Protein AF-A0A2A4WAZ0-F1 (afdb_monomer)

Secondary structure (DSSP, 8-state):
-------HHHHHHHHHHHHHHHTT-HHHHHHHH---HHHHHHHHHS-HHHHGGGGG--S--SPPP--HHHHHHHHHHHHTT-HHHHHHHHHHHHHHTT-------

Foldseek 3Di:
DPPLQFCLVVQLVLLVVLLVCLLVPVLQSCQQQVDPSVCSVVSVPQDSVNSNVSSVDRDDPGDDDPPVVLVVQCVVCVVVVPVVSNVVSSVVSSHVSPDPPDDDD

Sequence (105 aa):
MSTDADFSSINYQFLLKARDVAKRDPDLVVALLGIPRELVEPLAHTSASALTSIIQIREPLLILRAETWWWERLLKALNDGRQEEIDAVLEHACFVGTSPQGGND

Solvent-accessible surface area (backbone atoms only — not comparable to full-atom values): 6169 Å² total; per-residue (Å²): 131,87,77,80,67,76,25,16,67,57,48,34,53,49,53,52,49,49,26,59,38,24,66,76,40,50,66,55,31,29,19,59,69,64,45,56,73,87,50,37,62,62,42,38,71,52,51,75,73,68,48,56,66,47,47,77,44,39,67,76,84,70,81,77,85,80,58,61,70,57,53,54,53,45,55,50,23,61,75,70,67,37,60,74,56,42,52,52,53,53,54,55,49,38,59,66,49,60,64,72,81,74,82,79,130

Mean predicted aligned error: 8.31 Å

Structure (mmCIF, N/CA/C/O backbone):
data_AF-A0A2A4WAZ0-F1
#
_entry.id   AF-A0A2A4WAZ0-F1
#
loop_
_atom_site.group_PDB
_atom_site.id
_atom_site.type_symbol
_atom_site.label_atom_id
_atom_site.label_alt_id
_atom_site.label_comp_id
_atom_site.label_asym_id
_atom_site.label_entity_id
_atom_site.label_seq_id
_atom_site.pdbx_PDB_ins_code
_atom_site.Cartn_x
_atom_site.Cartn_y
_atom_site.Cartn_z
_atom_site.occupancy
_atom_site.B_iso_or_equiv
_atom_site.auth_seq_id
_atom_site.auth_comp_id
_atom_site.auth_asym_id
_atom_site.auth_atom_id
_atom_site.pdbx_PDB_model_num
ATOM 1 N N . MET A 1 1 ? 23.237 18.837 -0.834 1.00 38.22 1 MET A N 1
ATOM 2 C CA . MET A 1 1 ? 22.565 18.702 0.475 1.00 38.22 1 MET A CA 1
ATOM 3 C C . MET A 1 1 ? 21.857 17.366 0.440 1.00 38.22 1 MET A C 1
ATOM 5 O O . MET A 1 1 ? 21.013 17.200 -0.428 1.00 38.22 1 MET A O 1
ATOM 9 N N . SER A 1 2 ? 22.273 16.392 1.250 1.00 45.78 2 SER A N 1
ATOM 10 C CA . SER A 1 2 ? 21.557 15.115 1.314 1.00 45.78 2 SER A CA 1
ATOM 11 C C . SER A 1 2 ? 20.262 15.387 2.068 1.00 45.78 2 SER A C 1
ATOM 13 O O . SER A 1 2 ? 20.291 15.619 3.274 1.00 45.78 2 SER A O 1
ATOM 15 N N . THR A 1 3 ? 19.148 15.496 1.352 1.00 54.25 3 THR A N 1
ATOM 16 C CA . THR A 1 3 ? 17.828 15.3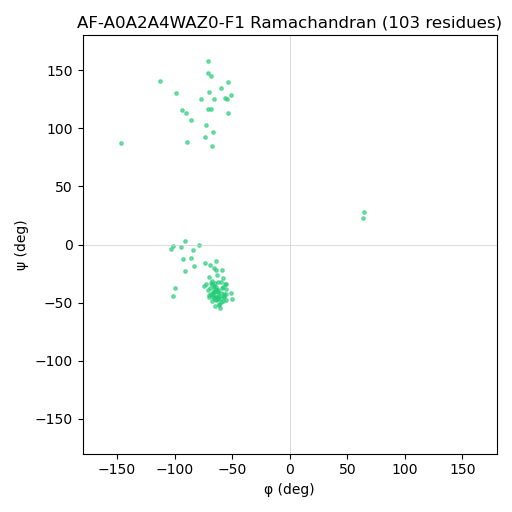89 1.966 1.00 54.25 3 THR A CA 1
ATOM 17 C C . THR A 1 3 ? 17.722 13.949 2.431 1.00 54.25 3 THR A C 1
ATOM 19 O O . THR A 1 3 ? 17.481 13.063 1.614 1.00 54.25 3 THR A O 1
ATOM 22 N N . ASP A 1 4 ? 18.009 13.709 3.705 1.00 68.50 4 ASP A N 1
ATOM 23 C CA . ASP A 1 4 ? 17.762 12.418 4.337 1.00 68.50 4 ASP A CA 1
ATOM 24 C C . ASP A 1 4 ? 16.238 12.255 4.394 1.00 68.50 4 ASP A C 1
ATOM 26 O O . ASP A 1 4 ? 15.568 12.747 5.302 1.00 68.50 4 ASP A O 1
ATOM 30 N N . ALA A 1 5 ? 15.667 11.769 3.292 1.00 82.38 5 ALA A N 1
ATOM 31 C CA . ALA A 1 5 ? 14.234 11.629 3.131 1.00 82.38 5 ALA A CA 1
ATOM 32 C C . ALA A 1 5 ? 13.770 10.528 4.085 1.00 82.38 5 ALA A C 1
ATOM 34 O O . ALA A 1 5 ? 14.184 9.380 3.958 1.00 82.38 5 ALA A O 1
ATOM 35 N N . ASP A 1 6 ? 12.937 10.895 5.053 1.00 89.81 6 ASP A N 1
ATOM 36 C CA . ASP A 1 6 ? 12.420 9.969 6.054 1.00 89.81 6 ASP A CA 1
ATOM 37 C C . ASP A 1 6 ? 11.167 9.258 5.523 1.00 89.81 6 ASP A C 1
ATOM 39 O O . ASP A 1 6 ? 10.089 9.853 5.422 1.00 89.81 6 ASP A O 1
ATOM 43 N N . PHE A 1 7 ? 11.306 7.974 5.182 1.00 92.38 7 PHE A N 1
ATOM 44 C CA . PHE A 1 7 ? 10.205 7.130 4.714 1.00 92.38 7 PHE A CA 1
ATOM 45 C C . PHE A 1 7 ? 9.491 6.376 5.839 1.00 92.38 7 PHE A C 1
ATOM 47 O O . PHE A 1 7 ? 8.552 5.639 5.545 1.00 92.38 7 PHE A O 1
ATOM 54 N N . SER A 1 8 ? 9.852 6.562 7.112 1.00 93.31 8 SER A N 1
ATOM 55 C CA . SER A 1 8 ? 9.296 5.799 8.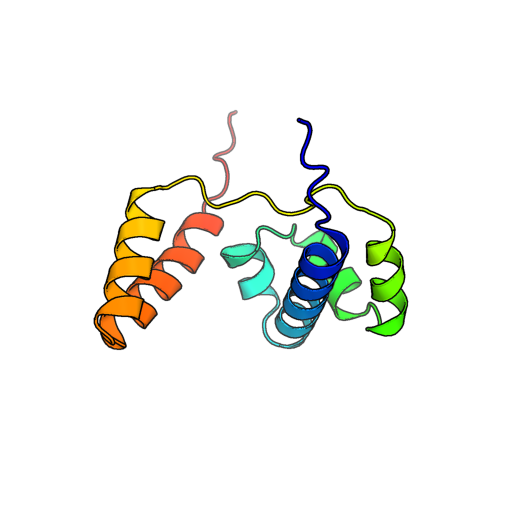246 1.00 93.31 8 SER A CA 1
ATOM 56 C C . SER A 1 8 ? 7.762 5.751 8.262 1.00 93.31 8 SER A C 1
ATOM 58 O O . SER A 1 8 ? 7.157 4.682 8.384 1.00 93.31 8 SER A O 1
ATOM 60 N N . SER A 1 9 ? 7.116 6.903 8.071 1.00 93.50 9 SER A N 1
ATOM 61 C CA . SER A 1 9 ? 5.655 7.010 8.003 1.00 93.50 9 SER A CA 1
ATOM 62 C C . SER A 1 9 ? 5.084 6.311 6.766 1.00 93.50 9 SER A C 1
ATOM 64 O O . SER A 1 9 ? 4.099 5.580 6.865 1.00 93.50 9 SER A O 1
ATOM 66 N N . ILE A 1 10 ? 5.726 6.473 5.605 1.00 92.06 10 ILE A N 1
ATOM 67 C CA . ILE A 1 10 ? 5.289 5.860 4.342 1.00 92.06 10 ILE A CA 1
ATOM 68 C C . ILE A 1 10 ? 5.405 4.333 4.428 1.00 92.06 10 ILE A C 1
ATOM 70 O O . ILE A 1 10 ? 4.453 3.634 4.087 1.00 92.06 10 ILE A O 1
ATOM 74 N N . ASN A 1 11 ? 6.518 3.823 4.957 1.00 92.38 11 ASN A N 1
ATOM 75 C CA . ASN A 1 11 ? 6.756 2.403 5.209 1.00 92.38 11 ASN A CA 1
ATOM 76 C C . ASN A 1 11 ? 5.651 1.809 6.095 1.00 92.38 11 ASN A C 1
ATOM 78 O O . ASN A 1 11 ? 5.074 0.770 5.766 1.00 92.38 11 ASN A O 1
ATOM 82 N N . TYR A 1 12 ? 5.309 2.492 7.193 1.00 94.50 12 TYR A N 1
ATOM 83 C CA . TYR A 1 12 ? 4.248 2.048 8.093 1.00 94.50 12 TYR A CA 1
ATOM 84 C C . TYR A 1 12 ? 2.870 2.043 7.423 1.00 94.50 12 TYR A C 1
ATOM 86 O O . TYR A 1 12 ? 2.162 1.039 7.501 1.00 94.50 12 TYR A O 1
ATOM 94 N N . GLN A 1 13 ? 2.493 3.123 6.732 1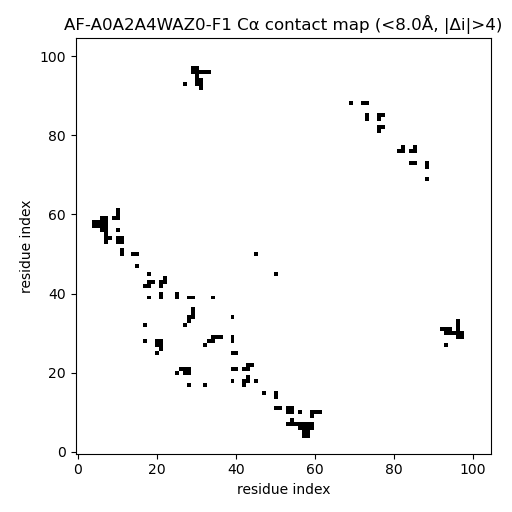.00 94.44 13 GLN A N 1
ATOM 95 C CA . GLN A 1 13 ? 1.200 3.203 6.044 1.00 94.44 13 GLN A CA 1
ATOM 96 C C . GLN A 1 13 ? 1.075 2.153 4.938 1.00 94.44 13 GLN A C 1
ATOM 98 O O . GLN A 1 13 ? 0.026 1.518 4.806 1.00 94.44 13 GLN A O 1
ATOM 103 N N . PHE A 1 14 ? 2.151 1.930 4.182 1.00 91.75 14 PHE A N 1
ATOM 104 C CA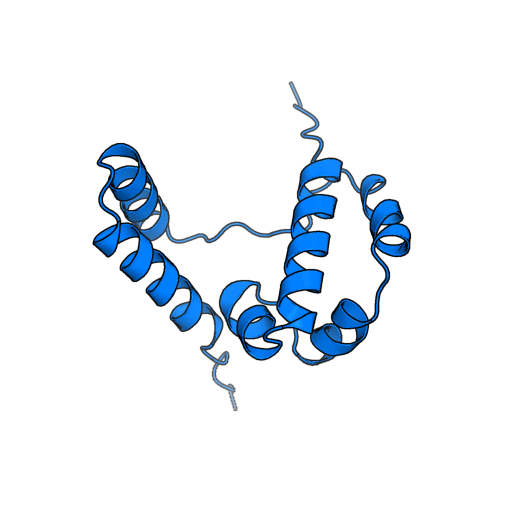 . PHE A 1 14 ? 2.203 0.901 3.152 1.00 91.75 14 PHE A CA 1
ATOM 105 C C . PHE A 1 14 ? 1.973 -0.493 3.744 1.00 91.75 14 PHE A C 1
ATOM 107 O O . PHE A 1 14 ? 1.036 -1.176 3.332 1.00 91.75 14 PHE A O 1
ATOM 114 N N . LEU A 1 15 ? 2.759 -0.900 4.748 1.00 93.44 15 LEU A N 1
ATOM 115 C CA . LEU A 1 15 ? 2.621 -2.229 5.356 1.00 93.44 15 LEU A CA 1
ATOM 116 C C . LEU A 1 15 ? 1.276 -2.412 6.060 1.00 93.44 15 LEU A C 1
ATOM 118 O O . LEU A 1 15 ? 0.690 -3.493 5.998 1.00 93.44 15 LEU A O 1
ATOM 122 N N . LEU A 1 16 ? 0.753 -1.361 6.695 1.00 95.19 16 LEU A N 1
ATOM 123 C CA . LEU A 1 16 ? -0.565 -1.395 7.320 1.00 95.19 16 LEU A CA 1
ATOM 124 C C . LEU A 1 16 ? -1.664 -1.635 6.277 1.00 95.19 16 LEU A C 1
ATOM 126 O O . LEU A 1 16 ? -2.535 -2.483 6.480 1.00 95.19 16 LEU A O 1
ATOM 130 N N . LYS A 1 17 ? -1.600 -0.935 5.140 1.00 92.94 17 LYS A N 1
ATOM 131 C CA . LYS A 1 17 ? -2.548 -1.124 4.041 1.00 92.94 17 LYS A CA 1
ATOM 132 C C . LYS A 1 17 ? -2.398 -2.502 3.406 1.00 92.94 17 LYS A C 1
ATOM 134 O O . LYS A 1 17 ? -3.407 -3.170 3.201 1.00 92.94 17 LYS A O 1
ATOM 139 N N . ALA A 1 18 ? -1.168 -2.943 3.150 1.00 92.62 18 ALA A N 1
ATOM 140 C CA . ALA A 1 18 ? -0.876 -4.264 2.608 1.00 92.62 18 ALA A CA 1
ATOM 141 C C . ALA A 1 18 ? -1.440 -5.375 3.503 1.00 92.62 18 ALA A C 1
ATOM 143 O O . ALA A 1 18 ? -2.097 -6.288 3.009 1.00 92.62 18 ALA A O 1
ATOM 144 N N . ARG A 1 19 ? -1.289 -5.245 4.827 1.00 95.56 19 ARG A N 1
ATOM 145 C CA . ARG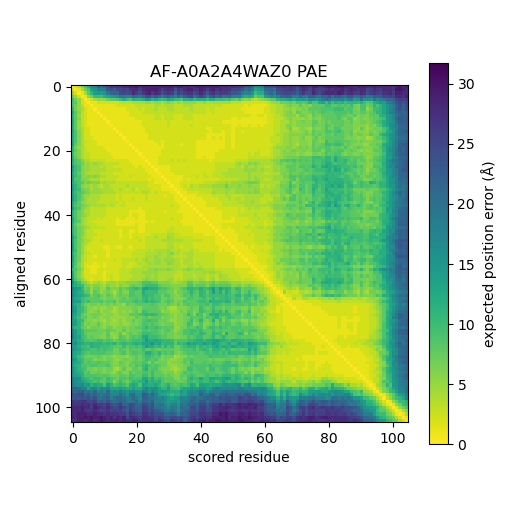 A 1 19 ? -1.912 -6.137 5.811 1.00 95.56 19 ARG A CA 1
ATOM 146 C C . ARG A 1 19 ? -3.431 -6.166 5.699 1.00 95.56 19 ARG A C 1
ATOM 148 O O . ARG A 1 19 ? -4.039 -7.232 5.725 1.00 95.56 19 ARG A O 1
ATOM 155 N N . ASP A 1 20 ? -4.059 -4.998 5.641 1.00 95.94 20 ASP A N 1
ATOM 156 C CA . ASP A 1 20 ? -5.518 -4.908 5.601 1.00 95.94 20 ASP A CA 1
ATOM 157 C C . ASP A 1 20 ? -6.102 -5.458 4.303 1.00 95.94 20 ASP A C 1
ATOM 159 O O . ASP A 1 20 ? -7.195 -6.024 4.329 1.00 95.94 20 ASP A O 1
ATOM 163 N N . VAL A 1 21 ? -5.369 -5.339 3.194 1.00 93.56 21 VAL A N 1
ATOM 164 C CA . VAL A 1 21 ? -5.709 -6.019 1.942 1.00 93.56 21 VAL A CA 1
ATOM 165 C C . VAL A 1 21 ? -5.483 -7.524 2.085 1.00 93.56 21 VAL A C 1
ATOM 167 O O . VAL A 1 21 ? -6.407 -8.265 1.791 1.00 93.56 21 VAL A O 1
ATOM 170 N N . ALA A 1 22 ? -4.364 -7.987 2.656 1.00 94.62 22 ALA A N 1
ATOM 171 C CA . ALA A 1 22 ? -4.072 -9.419 2.841 1.00 94.62 22 ALA A CA 1
ATOM 172 C C . ALA A 1 22 ? -5.164 -10.162 3.622 1.00 94.62 22 ALA A C 1
ATOM 174 O O . ALA A 1 22 ? -5.453 -11.321 3.349 1.00 94.62 22 ALA A O 1
ATOM 175 N N . LYS A 1 23 ? -5.802 -9.484 4.582 1.00 95.12 23 LYS A N 1
ATOM 176 C CA . LYS A 1 23 ? -6.934 -10.029 5.347 1.00 95.12 23 LYS A CA 1
ATOM 177 C C . LYS A 1 23 ? -8.221 -10.182 4.536 1.00 95.12 23 LYS A C 1
ATOM 179 O O . LYS A 1 23 ? -9.074 -10.975 4.918 1.00 95.12 23 LYS A O 1
ATOM 184 N N . ARG A 1 24 ? -8.413 -9.360 3.503 1.00 94.56 24 ARG A N 1
ATOM 185 C CA . ARG A 1 24 ? -9.656 -9.280 2.718 1.00 94.56 24 ARG A CA 1
ATOM 186 C C . ARG A 1 24 ? -9.540 -10.026 1.396 1.00 94.56 24 ARG A C 1
ATOM 188 O O . ARG A 1 24 ? -10.463 -10.735 1.025 1.00 94.56 24 ARG A O 1
ATOM 195 N N . ASP A 1 25 ? -8.419 -9.830 0.716 1.00 92.12 25 ASP A N 1
ATOM 196 C CA . ASP A 1 25 ? -8.113 -10.341 -0.612 1.00 92.12 25 ASP A CA 1
ATOM 197 C C . ASP A 1 25 ? -6.599 -10.635 -0.713 1.00 92.12 25 ASP A C 1
ATOM 199 O O . ASP A 1 25 ? -5.804 -9.759 -1.073 1.00 92.12 25 ASP A O 1
ATOM 203 N N . PRO A 1 26 ? -6.173 -11.850 -0.318 1.00 89.19 26 PRO A N 1
ATOM 204 C CA . PRO A 1 26 ? -4.773 -12.273 -0.352 1.00 89.19 26 PRO A CA 1
ATOM 205 C C . PRO A 1 26 ? -4.137 -12.206 -1.745 1.00 89.19 26 PRO A C 1
ATOM 207 O O . PRO A 1 26 ? -2.960 -11.862 -1.867 1.00 89.19 26 PRO A O 1
ATOM 210 N N . ASP A 1 27 ? -4.901 -12.527 -2.791 1.00 87.19 27 ASP A N 1
ATOM 211 C CA . ASP A 1 27 ? -4.387 -12.607 -4.160 1.00 87.19 27 ASP A CA 1
ATOM 212 C C . ASP A 1 27 ? -4.098 -11.204 -4.715 1.00 87.19 27 ASP A C 1
ATOM 214 O O . ASP A 1 27 ? -3.092 -10.997 -5.401 1.00 87.19 27 ASP A O 1
ATOM 218 N N . LEU A 1 28 ? -4.898 -10.207 -4.320 1.00 83.44 28 LEU A N 1
ATOM 219 C CA . LEU A 1 28 ? -4.664 -8.807 -4.673 1.00 83.44 28 LEU A CA 1
ATOM 220 C C . LEU A 1 28 ? -3.342 -8.261 -4.109 1.00 83.44 28 LEU A C 1
ATOM 222 O O . LEU A 1 28 ? -2.699 -7.430 -4.748 1.00 83.44 28 LEU A O 1
ATOM 226 N N . VAL A 1 29 ? -2.896 -8.722 -2.937 1.00 86.19 29 VAL A N 1
ATOM 227 C CA . VAL A 1 29 ? -1.611 -8.292 -2.350 1.00 86.19 29 VAL A CA 1
ATOM 228 C C . VAL A 1 29 ? -0.432 -8.771 -3.191 1.00 86.19 29 VAL A C 1
ATOM 230 O O . VAL A 1 29 ? 0.513 -8.013 -3.411 1.00 86.19 29 VAL A O 1
ATOM 233 N N . VAL A 1 30 ? -0.500 -10.003 -3.692 1.00 84.69 30 VAL A N 1
ATOM 234 C CA . VAL A 1 30 ? 0.529 -10.549 -4.584 1.00 84.69 30 VAL A CA 1
ATOM 235 C C . VAL A 1 30 ? 0.539 -9.765 -5.895 1.00 84.69 30 VAL A C 1
ATOM 237 O O . VAL A 1 30 ? 1.571 -9.225 -6.285 1.00 84.69 30 VAL A O 1
ATOM 240 N N . ALA A 1 31 ? -0.629 -9.638 -6.529 1.00 76.06 31 ALA A N 1
ATOM 241 C CA . ALA A 1 31 ? -0.781 -9.029 -7.846 1.00 76.06 31 ALA A CA 1
ATOM 242 C C . ALA A 1 31 ? -0.443 -7.531 -7.882 1.00 76.06 31 ALA A C 1
ATOM 244 O O . ALA A 1 31 ? 0.156 -7.052 -8.841 1.00 76.06 31 ALA A O 1
ATOM 245 N N . LEU A 1 32 ? -0.845 -6.771 -6.860 1.00 75.06 32 LEU A N 1
ATOM 246 C CA . LEU A 1 32 ? -0.748 -5.311 -6.877 1.00 75.06 32 LEU A CA 1
ATOM 247 C C . LEU A 1 32 ? 0.460 -4.782 -6.106 1.00 75.06 32 LEU A C 1
ATOM 249 O O . LEU A 1 32 ? 1.053 -3.781 -6.506 1.00 75.06 32 LEU A O 1
ATOM 253 N N . LEU A 1 33 ? 0.802 -5.420 -4.984 1.00 79.19 33 LEU A N 1
ATOM 254 C CA . LEU A 1 33 ? 1.845 -4.937 -4.074 1.00 79.19 33 LEU A CA 1
ATOM 255 C C . LEU A 1 33 ? 3.155 -5.716 -4.216 1.00 79.19 33 LEU A C 1
ATOM 257 O O . LEU A 1 33 ? 4.133 -5.360 -3.562 1.00 79.19 33 LEU A O 1
ATOM 261 N N . GLY A 1 34 ? 3.180 -6.761 -5.051 1.00 78.94 34 GLY A N 1
ATOM 262 C CA . GLY A 1 34 ? 4.371 -7.572 -5.294 1.00 78.94 34 GLY A CA 1
ATOM 263 C C . GLY A 1 34 ? 4.861 -8.310 -4.049 1.00 78.94 34 GLY A C 1
ATOM 264 O O . GLY A 1 34 ? 6.042 -8.640 -3.961 1.00 78.94 34 GLY A O 1
ATOM 265 N N . ILE A 1 35 ? 3.985 -8.535 -3.063 1.00 85.38 35 ILE A N 1
ATOM 266 C CA . ILE A 1 35 ? 4.350 -9.277 -1.854 1.00 85.38 35 ILE A CA 1
ATOM 267 C C . ILE A 1 35 ? 4.378 -10.770 -2.202 1.00 85.38 35 ILE A C 1
ATOM 269 O O . ILE A 1 35 ? 3.367 -11.287 -2.683 1.00 85.38 35 ILE A O 1
ATOM 273 N N . PRO A 1 36 ? 5.493 -11.478 -1.944 1.00 87.50 36 PRO A N 1
ATOM 274 C CA . PRO A 1 36 ? 5.583 -12.915 -2.170 1.00 87.50 36 PRO A CA 1
ATOM 275 C C . PRO A 1 36 ? 4.458 -13.675 -1.463 1.00 87.50 36 PRO A C 1
ATOM 277 O O . PRO A 1 36 ? 4.100 -13.352 -0.325 1.00 87.50 36 PRO A O 1
ATOM 280 N N . ARG A 1 37 ? 3.902 -14.696 -2.124 1.00 88.94 37 ARG A N 1
ATOM 281 C CA . ARG A 1 37 ? 2.729 -15.444 -1.639 1.00 88.94 37 ARG A CA 1
ATOM 282 C C . ARG A 1 37 ? 2.945 -16.008 -0.232 1.00 88.94 37 ARG A C 1
ATOM 284 O O . ARG A 1 37 ? 2.028 -15.981 0.586 1.00 88.94 37 ARG A O 1
ATOM 291 N N . GLU A 1 38 ? 4.151 -16.477 0.055 1.00 93.38 38 GLU A N 1
ATOM 292 C CA . GLU A 1 38 ? 4.577 -17.022 1.343 1.00 93.38 38 GLU A CA 1
ATOM 293 C C . GLU A 1 38 ? 4.559 -15.996 2.488 1.00 93.38 38 GLU A C 1
ATOM 295 O O . GLU A 1 38 ? 4.455 -16.377 3.651 1.00 93.38 38 GLU A O 1
ATOM 300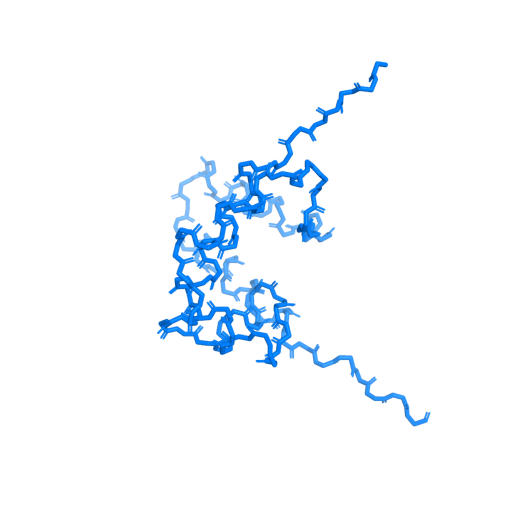 N N . LEU A 1 39 ? 4.612 -14.695 2.180 1.00 92.94 39 LEU A N 1
ATOM 301 C CA . LEU A 1 39 ? 4.553 -13.621 3.173 1.00 92.94 39 LEU A CA 1
ATOM 302 C C . LEU A 1 39 ? 3.131 -13.105 3.414 1.00 92.94 39 LEU A C 1
ATOM 304 O O . LEU A 1 39 ? 2.906 -12.409 4.405 1.00 92.94 39 LEU A O 1
ATOM 308 N N . VAL A 1 40 ? 2.162 -13.457 2.563 1.00 94.31 40 VAL A N 1
ATOM 309 C CA . VAL A 1 40 ? 0.787 -12.938 2.650 1.00 94.31 40 VAL A CA 1
ATOM 310 C C . VAL A 1 40 ? 0.094 -13.382 3.938 1.00 94.31 40 VAL A C 1
ATOM 312 O O . VAL A 1 40 ? -0.491 -12.554 4.637 1.00 94.31 40 VAL A O 1
ATOM 315 N N . GLU A 1 41 ? 0.187 -14.665 4.293 1.00 96.00 41 GLU A N 1
ATOM 316 C CA . GLU A 1 41 ? -0.428 -15.192 5.516 1.00 96.00 41 GLU A CA 1
ATOM 317 C C . GLU A 1 41 ? 0.237 -14.641 6.797 1.00 96.00 41 GLU A C 1
ATOM 319 O O . GLU A 1 41 ? -0.494 -14.131 7.656 1.00 96.00 41 GLU A O 1
ATOM 324 N N . PRO A 1 42 ? 1.580 -14.645 6.946 1.00 96.38 42 PRO A N 1
ATOM 325 C CA . PRO A 1 42 ? 2.245 -13.980 8.068 1.00 96.38 42 PRO A CA 1
ATOM 326 C C . PRO A 1 42 ? 1.876 -12.499 8.192 1.00 96.38 42 PRO A C 1
ATOM 328 O O . PRO A 1 42 ? 1.593 -12.011 9.291 1.00 96.38 42 PRO A O 1
ATOM 331 N N . LEU A 1 43 ? 1.827 -11.783 7.063 1.00 95.06 43 LEU A N 1
ATOM 332 C CA . LEU A 1 43 ? 1.440 -10.380 7.040 1.00 95.06 43 LEU A CA 1
ATOM 333 C C . LEU A 1 43 ? 0.009 -10.217 7.557 1.00 95.06 43 LEU A C 1
ATOM 335 O O . LEU A 1 43 ? -0.194 -9.460 8.501 1.00 95.06 43 LEU A O 1
ATOM 339 N N . ALA A 1 44 ? -0.962 -10.970 7.032 1.00 96.50 44 ALA A N 1
ATOM 340 C CA . ALA A 1 44 ? -2.364 -10.898 7.449 1.00 96.50 44 ALA A CA 1
ATOM 341 C C . ALA A 1 44 ? -2.563 -11.119 8.962 1.00 96.50 44 ALA A C 1
ATOM 343 O O . ALA A 1 44 ? -3.423 -10.475 9.567 1.00 96.50 44 ALA A O 1
ATOM 344 N N . HIS A 1 45 ? -1.752 -11.970 9.593 1.00 97.12 45 HIS A N 1
ATOM 345 C CA . HIS A 1 45 ? -1.833 -12.257 11.030 1.00 97.12 45 HIS A CA 1
ATOM 346 C C . HIS A 1 45 ? -1.053 -11.275 11.917 1.00 97.12 45 HIS A C 1
ATOM 348 O O . HIS A 1 45 ? -1.253 -11.245 13.133 1.00 97.12 45 HIS A O 1
ATOM 354 N N . THR A 1 46 ? -0.202 -10.430 11.337 1.00 96.56 46 THR A N 1
ATOM 355 C CA . THR A 1 46 ? 0.577 -9.445 12.094 1.00 96.56 46 THR A CA 1
ATOM 356 C C . THR A 1 46 ? -0.334 -8.339 12.638 1.00 96.56 46 THR A C 1
ATOM 358 O O . THR A 1 46 ? -1.151 -7.761 11.920 1.00 96.56 46 THR A O 1
ATOM 361 N N . SER A 1 47 ? -0.227 -8.006 13.926 1.00 95.69 47 SER A N 1
ATOM 362 C CA . SER A 1 47 ? -1.043 -6.938 14.518 1.00 95.69 47 SER A CA 1
ATOM 363 C C . SER A 1 47 ? -0.615 -5.546 14.026 1.00 95.69 47 SER A C 1
ATOM 365 O O . SER A 1 47 ? 0.519 -5.329 13.606 1.00 95.69 47 SER A O 1
ATOM 367 N N . ALA A 1 48 ? -1.513 -4.556 14.114 1.00 92.94 48 ALA A N 1
ATOM 368 C CA . ALA A 1 48 ? -1.168 -3.162 13.795 1.00 92.94 48 ALA A CA 1
ATOM 369 C C . ALA A 1 48 ? -0.043 -2.635 14.682 1.00 92.94 48 ALA A C 1
ATOM 371 O O . ALA A 1 48 ? 0.872 -1.979 14.198 1.00 92.94 48 ALA A O 1
ATOM 372 N N . SER A 1 49 ? -0.102 -2.971 15.972 1.00 94.50 49 SER A N 1
ATOM 373 C CA . SER A 1 49 ? 0.907 -2.572 16.943 1.00 94.50 49 SER A CA 1
ATOM 374 C C . SER A 1 49 ? 2.269 -3.187 16.628 1.00 94.50 49 SER A C 1
ATOM 376 O O . SER A 1 49 ? 3.270 -2.488 16.726 1.00 94.50 49 SER A O 1
ATOM 378 N N . ALA A 1 50 ? 2.326 -4.443 16.177 1.00 94.31 50 ALA A N 1
ATOM 379 C CA . ALA A 1 50 ? 3.584 -5.090 15.808 1.00 94.31 50 ALA A CA 1
ATOM 380 C C . ALA A 1 50 ? 4.259 -4.419 14.600 1.00 94.31 50 ALA A C 1
ATOM 382 O O . ALA A 1 50 ? 5.482 -4.318 14.562 1.00 94.31 50 ALA A O 1
ATOM 383 N N . LEU A 1 51 ? 3.474 -3.890 13.653 1.00 94.50 51 LEU A N 1
ATOM 384 C CA . LEU A 1 51 ? 4.008 -3.154 12.503 1.00 94.50 51 LEU A CA 1
ATOM 385 C C . LEU A 1 51 ? 4.627 -1.802 12.880 1.00 94.50 51 LEU A C 1
ATOM 387 O O . LEU A 1 51 ? 5.398 -1.264 12.093 1.00 94.50 51 LEU A O 1
ATOM 391 N N . THR A 1 52 ? 4.340 -1.244 14.062 1.00 94.44 52 THR A N 1
ATOM 392 C CA . THR A 1 52 ? 4.864 0.081 14.445 1.00 94.44 52 THR A CA 1
ATOM 393 C C . THR A 1 52 ? 6.387 0.115 14.539 1.00 94.44 52 THR A C 1
ATOM 395 O O . THR A 1 52 ? 6.977 1.155 14.275 1.00 94.44 52 THR A O 1
ATOM 398 N N . SER A 1 53 ? 7.044 -1.016 14.811 1.00 93.44 53 SER A N 1
ATOM 399 C CA . SER A 1 53 ? 8.509 -1.122 14.819 1.00 93.44 53 SER A CA 1
ATOM 400 C C . SER A 1 53 ? 9.155 -0.741 13.481 1.00 93.44 53 SER A C 1
ATOM 402 O O . SER A 1 53 ? 10.319 -0.349 13.464 1.00 93.44 53 SER A O 1
ATOM 404 N N . ILE A 1 54 ? 8.411 -0.792 12.366 1.00 92.38 54 ILE A N 1
ATOM 405 C CA . ILE A 1 54 ? 8.929 -0.422 11.043 1.00 92.38 54 ILE A CA 1
ATOM 406 C C . ILE A 1 54 ? 9.291 1.064 10.931 1.00 92.38 54 ILE A C 1
ATOM 408 O O . ILE A 1 54 ? 10.102 1.423 10.085 1.00 92.38 54 ILE A O 1
ATOM 412 N N . ILE A 1 55 ? 8.753 1.933 11.799 1.00 92.69 55 ILE A N 1
ATOM 413 C CA . ILE A 1 55 ? 9.068 3.374 11.783 1.00 92.69 55 ILE A CA 1
ATOM 414 C C . ILE A 1 55 ? 10.541 3.664 12.101 1.00 92.69 55 ILE A C 1
ATOM 416 O O . ILE A 1 55 ? 11.005 4.781 11.907 1.00 92.69 55 ILE A O 1
ATOM 420 N N . GLN A 1 56 ? 11.275 2.677 12.621 1.00 93.62 56 GLN A N 1
ATOM 421 C CA . GLN A 1 56 ? 12.713 2.792 12.857 1.00 93.62 56 GLN A CA 1
ATOM 422 C C . GLN A 1 56 ? 13.525 2.725 11.554 1.00 93.62 56 GLN A C 1
ATOM 424 O O . GLN A 1 56 ? 14.692 3.105 11.552 1.00 93.62 56 GLN A O 1
ATOM 429 N N . ILE A 1 57 ? 12.922 2.258 10.456 1.00 90.75 57 ILE A N 1
ATOM 430 C CA . ILE A 1 57 ? 13.549 2.187 9.135 1.00 90.75 57 ILE A CA 1
ATOM 431 C C . ILE A 1 57 ? 13.198 3.462 8.370 1.00 90.75 57 ILE A C 1
ATOM 433 O O . ILE A 1 57 ? 12.025 3.714 8.072 1.00 90.75 57 ILE A O 1
ATOM 437 N N . ARG A 1 58 ? 14.222 4.262 8.063 1.00 92.19 58 ARG A N 1
ATOM 438 C CA . ARG A 1 58 ? 14.072 5.543 7.354 1.00 92.19 58 ARG A CA 1
ATOM 439 C C . ARG A 1 58 ? 14.193 5.389 5.848 1.00 92.19 58 ARG A C 1
ATOM 441 O O . ARG A 1 58 ? 13.673 6.218 5.111 1.00 92.19 58 ARG A O 1
ATOM 448 N N . GLU A 1 59 ? 14.848 4.328 5.401 1.00 90.56 59 GLU A N 1
ATOM 449 C CA . GLU A 1 59 ? 15.022 3.981 4.001 1.00 90.56 59 GLU A CA 1
ATOM 450 C C . GLU A 1 59 ? 13.694 3.507 3.387 1.00 90.56 59 GLU A C 1
ATOM 452 O O . GLU A 1 59 ? 12.876 2.883 4.072 1.00 90.56 59 GLU A O 1
ATOM 457 N N . PRO A 1 60 ? 13.449 3.768 2.094 1.00 88.69 60 PRO A N 1
ATOM 458 C CA . PRO A 1 60 ? 12.250 3.282 1.426 1.00 88.69 60 PRO A CA 1
ATOM 459 C C . PRO A 1 60 ? 12.260 1.750 1.339 1.00 88.69 60 PRO A C 1
ATOM 461 O O . PRO A 1 60 ? 13.186 1.154 0.792 1.00 88.69 60 PRO A O 1
ATOM 464 N N . LEU A 1 61 ? 11.195 1.115 1.834 1.00 84.88 61 LEU A N 1
ATOM 465 C CA . LEU A 1 61 ? 10.976 -0.335 1.710 1.00 84.88 61 LEU A CA 1
ATOM 466 C C . LEU A 1 61 ? 10.109 -0.718 0.504 1.00 84.88 61 LEU A C 1
ATOM 468 O O . LEU A 1 61 ? 9.851 -1.895 0.265 1.00 84.88 61 LEU A O 1
ATOM 472 N N . LEU A 1 62 ? 9.642 0.280 -0.241 1.00 80.88 62 LEU A N 1
ATOM 473 C CA . LEU A 1 62 ? 8.829 0.127 -1.438 1.00 80.88 62 LEU A CA 1
ATOM 474 C C . LEU A 1 62 ? 9.612 0.593 -2.664 1.00 80.88 62 LEU A C 1
ATOM 476 O O . LEU A 1 62 ? 10.304 1.611 -2.632 1.00 80.88 62 LEU A O 1
ATOM 480 N N . ILE A 1 63 ? 9.453 -0.138 -3.761 1.00 75.12 63 ILE A N 1
ATOM 481 C CA . ILE A 1 63 ? 9.979 0.246 -5.068 1.00 75.12 63 ILE A CA 1
ATOM 482 C C . ILE A 1 63 ? 8.833 0.875 -5.856 1.00 75.12 63 ILE A C 1
ATOM 484 O O . ILE A 1 63 ? 7.735 0.322 -5.929 1.00 75.12 63 ILE A O 1
ATOM 488 N N . LEU A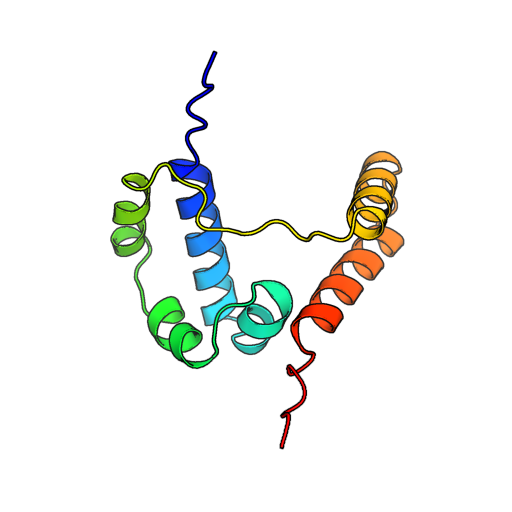 1 64 ? 9.076 2.052 -6.429 1.00 71.38 64 LEU A N 1
ATOM 489 C CA . LEU A 1 64 ? 8.097 2.706 -7.289 1.00 71.38 64 LEU A CA 1
ATOM 490 C C . LEU A 1 64 ? 7.916 1.927 -8.591 1.00 71.38 64 LEU A C 1
ATOM 492 O O . LEU A 1 64 ? 8.876 1.417 -9.168 1.00 71.38 64 LEU A O 1
ATOM 496 N N . ARG A 1 65 ? 6.679 1.922 -9.093 1.00 76.25 65 ARG A N 1
ATOM 497 C CA . ARG A 1 65 ? 6.374 1.494 -10.458 1.00 76.25 65 ARG A CA 1
ATOM 498 C C . ARG A 1 65 ? 7.208 2.318 -11.448 1.00 76.25 65 ARG A C 1
ATOM 500 O O . ARG A 1 65 ? 7.163 3.548 -11.392 1.00 76.25 65 ARG A O 1
ATOM 507 N N . ALA A 1 66 ? 7.960 1.652 -12.323 1.00 76.62 66 ALA A N 1
ATOM 508 C CA . ALA A 1 66 ? 8.939 2.295 -13.204 1.00 76.62 66 ALA A CA 1
ATOM 509 C C . ALA A 1 66 ? 8.316 2.874 -14.487 1.00 76.62 66 ALA A C 1
ATOM 511 O O . ALA A 1 66 ? 8.913 3.718 -15.151 1.00 76.62 66 ALA A O 1
ATOM 5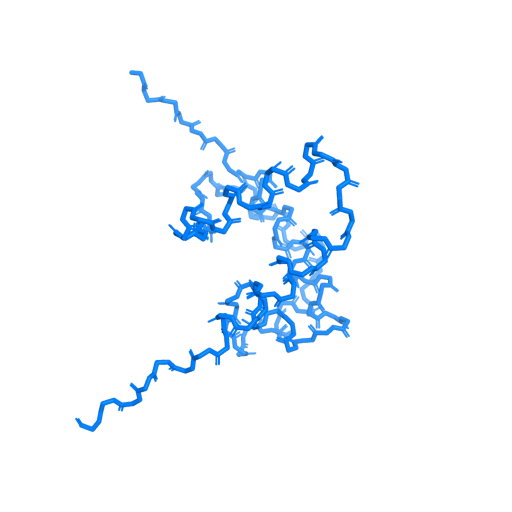12 N N . GLU A 1 67 ? 7.116 2.433 -14.853 1.00 85.12 67 GLU A N 1
ATOM 513 C CA . GLU A 1 67 ? 6.431 2.803 -16.083 1.00 85.12 67 GLU A CA 1
ATOM 514 C C . GLU A 1 67 ? 5.893 4.243 -16.025 1.00 85.12 67 GLU A C 1
ATOM 516 O O . GLU A 1 67 ? 4.764 4.487 -15.598 1.00 85.12 67 GLU A O 1
ATOM 521 N N . THR A 1 68 ? 6.681 5.211 -16.507 1.00 86.44 68 THR A N 1
ATOM 522 C CA . THR A 1 68 ? 6.313 6.642 -16.548 1.00 86.44 68 THR A CA 1
ATOM 523 C C . THR A 1 68 ? 4.948 6.893 -17.191 1.00 86.44 68 THR A C 1
ATOM 525 O O . THR A 1 68 ? 4.154 7.668 -16.662 1.00 86.44 68 THR A O 1
ATOM 528 N N . TRP A 1 69 ? 4.632 6.191 -18.285 1.00 88.88 69 TRP A N 1
ATOM 529 C CA . TRP A 1 69 ? 3.356 6.340 -18.996 1.00 88.88 69 TRP A CA 1
ATOM 530 C C . TRP A 1 69 ? 2.145 6.026 -18.104 1.00 88.88 69 TRP A C 1
ATOM 532 O O . TRP A 1 69 ? 1.084 6.633 -18.255 1.00 88.88 69 TRP A O 1
ATOM 542 N N . TRP A 1 70 ? 2.295 5.093 -17.156 1.00 89.88 70 TRP A N 1
ATOM 543 C CA . TRP A 1 70 ? 1.228 4.717 -16.233 1.00 89.88 70 TRP A CA 1
ATOM 544 C C . TRP A 1 70 ? 0.958 5.854 -15.243 1.00 89.88 70 TRP A C 1
ATOM 546 O O . TRP A 1 70 ? -0.197 6.224 -15.022 1.00 89.88 70 TRP A O 1
ATOM 556 N N . TRP A 1 71 ? 2.022 6.468 -14.712 1.00 90.88 71 TRP A N 1
ATOM 557 C CA . TRP A 1 71 ? 1.921 7.625 -13.821 1.00 90.88 71 TRP A CA 1
ATOM 558 C C . TRP A 1 71 ? 1.322 8.843 -14.515 1.00 90.88 71 TRP A C 1
ATOM 560 O O . TRP A 1 71 ? 0.429 9.478 -13.961 1.00 90.88 71 TRP A O 1
ATOM 570 N N . GLU A 1 72 ? 1.760 9.154 -15.734 1.00 93.69 72 GLU A N 1
ATOM 571 C CA . GLU A 1 72 ? 1.206 10.265 -16.516 1.00 93.69 72 GLU A CA 1
ATOM 572 C C . GLU A 1 72 ? -0.302 10.106 -16.726 1.00 93.69 72 GLU A C 1
ATOM 574 O O . GLU A 1 72 ? -1.071 11.050 -16.521 1.00 93.69 72 GLU A O 1
ATOM 579 N N . ARG A 1 73 ? -0.733 8.890 -17.083 1.00 94.44 73 ARG A N 1
ATOM 580 C CA . ARG A 1 73 ? -2.142 8.560 -17.302 1.00 94.44 73 ARG A CA 1
ATOM 581 C C . ARG A 1 73 ? -2.961 8.716 -16.018 1.00 94.44 73 ARG A C 1
ATOM 583 O O . ARG A 1 73 ? -3.996 9.383 -16.044 1.00 94.44 73 ARG A O 1
ATOM 590 N N . LEU A 1 74 ? -2.467 8.188 -14.893 1.00 93.38 74 LEU A N 1
ATOM 591 C CA . LEU A 1 74 ? -3.127 8.315 -13.591 1.00 93.38 74 LEU A CA 1
ATOM 592 C C . LEU A 1 74 ? -3.248 9.778 -13.148 1.00 93.38 74 LEU A C 1
ATOM 594 O O . LEU A 1 74 ? -4.335 10.238 -12.806 1.00 93.38 74 LEU A O 1
ATOM 598 N N . LEU A 1 75 ? -2.137 10.518 -13.161 1.00 95.56 75 LEU A N 1
ATOM 599 C CA . LEU A 1 75 ? -2.096 11.902 -12.686 1.00 95.56 75 LEU A CA 1
ATOM 600 C C . LEU A 1 75 ? -3.012 12.802 -13.517 1.00 95.56 75 LEU A C 1
ATOM 602 O O . LEU A 1 75 ? -3.722 13.641 -12.964 1.00 95.56 75 LEU A O 1
ATOM 606 N N . LYS A 1 76 ? -3.057 12.597 -14.837 1.00 97.19 76 LYS A N 1
ATOM 607 C CA . LYS A 1 76 ? -3.990 13.310 -15.712 1.00 97.19 76 LYS A CA 1
ATOM 608 C C . LYS A 1 76 ? -5.447 12.980 -15.380 1.00 97.19 76 LYS A C 1
ATOM 610 O O . LYS A 1 76 ? -6.266 13.887 -15.294 1.00 97.19 76 LYS A O 1
ATOM 615 N N . ALA A 1 77 ? -5.780 11.705 -15.181 1.00 96.56 77 ALA A N 1
ATOM 616 C CA . ALA A 1 77 ? -7.141 11.288 -14.846 1.00 96.56 77 ALA A CA 1
ATOM 617 C C . ALA A 1 77 ? -7.623 11.870 -13.507 1.00 96.56 77 ALA A C 1
ATOM 619 O O . ALA A 1 77 ? -8.759 12.338 -13.425 1.00 96.56 77 ALA A O 1
ATOM 620 N N . LEU A 1 78 ? -6.742 11.899 -12.501 1.00 95.56 78 LEU A N 1
ATOM 621 C CA . LEU A 1 78 ? -7.001 12.510 -11.196 1.00 95.56 78 LEU A CA 1
ATOM 622 C C . LEU A 1 78 ? -7.252 14.018 -11.310 1.00 95.56 78 LEU A C 1
ATOM 624 O O . LEU A 1 78 ? -8.232 14.512 -10.759 1.00 95.56 78 LEU A O 1
ATOM 628 N N . ASN A 1 79 ? -6.407 14.737 -12.053 1.00 96.62 79 ASN A N 1
ATOM 629 C CA . ASN A 1 79 ? -6.557 16.183 -12.242 1.00 96.62 79 ASN A CA 1
ATOM 630 C C . ASN A 1 79 ? -7.825 16.548 -13.030 1.00 96.62 79 ASN A C 1
ATOM 632 O O . ASN A 1 79 ? -8.466 17.552 -12.728 1.00 96.62 79 ASN A O 1
ATOM 636 N N . ASP A 1 80 ? -8.201 15.722 -14.009 1.00 97.31 80 ASP A N 1
ATOM 637 C CA . ASP A 1 80 ? -9.388 15.930 -14.847 1.00 97.31 80 ASP A CA 1
ATOM 638 C C . ASP A 1 80 ? -10.684 15.395 -14.196 1.00 97.31 80 ASP A C 1
ATOM 640 O O . ASP A 1 80 ? -11.763 15.538 -14.772 1.00 97.31 80 ASP A O 1
ATOM 644 N N . GLY A 1 81 ? -10.603 14.738 -13.029 1.00 95.38 81 GLY A N 1
ATOM 645 C CA . GLY A 1 81 ? -11.754 14.144 -12.337 1.00 95.38 81 GLY A CA 1
ATOM 646 C C . GLY A 1 81 ? -12.433 12.994 -13.097 1.00 95.38 81 GLY A C 1
ATOM 647 O O . GLY A 1 81 ? -1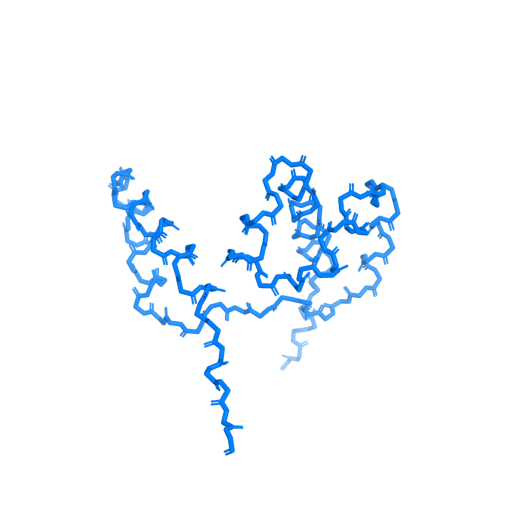3.635 12.776 -12.945 1.00 95.38 81 GLY A O 1
ATOM 648 N N . ARG A 1 82 ? -11.698 12.263 -13.945 1.00 96.25 82 ARG A N 1
ATOM 649 C CA . ARG A 1 82 ? -12.253 11.200 -14.804 1.00 96.25 82 ARG A CA 1
ATOM 650 C C . ARG A 1 82 ? -12.240 9.839 -14.107 1.00 96.25 82 ARG A C 1
ATOM 652 O O . ARG A 1 82 ? -11.290 9.078 -14.273 1.00 96.25 82 ARG A O 1
ATOM 659 N N . GLN A 1 83 ? -13.306 9.524 -13.368 1.00 94.88 83 GLN A N 1
ATOM 660 C CA . GLN A 1 83 ? -13.399 8.294 -12.564 1.00 94.88 83 GLN A CA 1
ATOM 661 C C . GLN A 1 83 ? -13.216 7.003 -13.377 1.00 94.88 83 GLN A C 1
ATOM 663 O O . GLN A 1 83 ? -12.439 6.148 -12.973 1.00 94.88 83 GLN A O 1
ATOM 668 N N . GLU A 1 84 ? -13.848 6.889 -14.547 1.00 94.69 84 GLU A N 1
ATOM 669 C CA . GLU A 1 84 ? -13.733 5.693 -15.402 1.00 94.69 84 GLU A CA 1
ATOM 670 C C . GLU A 1 84 ? -12.278 5.402 -15.811 1.00 94.69 84 GLU A C 1
ATOM 672 O O . GLU A 1 84 ? -11.841 4.255 -15.849 1.00 94.69 84 GLU A O 1
ATOM 677 N N . GLU A 1 85 ? -11.501 6.455 -16.076 1.00 95.00 85 GLU A N 1
ATOM 678 C CA . GLU A 1 85 ? -10.089 6.333 -16.436 1.00 95.00 85 GLU A CA 1
ATOM 679 C C . GLU A 1 85 ? -9.224 5.986 -15.217 1.00 95.00 85 GLU A C 1
ATOM 681 O O . GLU A 1 85 ? -8.271 5.219 -15.338 1.00 95.00 85 GLU A O 1
ATOM 686 N N . ILE A 1 86 ? -9.561 6.514 -14.036 1.00 91.88 86 ILE A N 1
ATOM 687 C CA . ILE A 1 86 ? -8.905 6.130 -12.779 1.00 91.88 86 ILE A CA 1
ATOM 688 C C . ILE A 1 86 ? -9.095 4.628 -12.544 1.00 91.88 86 ILE A C 1
ATOM 690 O O . ILE A 1 86 ? -8.111 3.923 -12.315 1.00 91.88 86 ILE A O 1
ATOM 694 N N . ASP A 1 87 ? -10.328 4.135 -12.659 1.00 89.25 87 ASP A N 1
ATOM 695 C CA . ASP A 1 87 ? -10.656 2.725 -12.441 1.00 89.25 87 ASP A CA 1
ATOM 696 C C . ASP A 1 87 ? -9.909 1.825 -13.442 1.00 89.25 87 ASP A C 1
ATOM 698 O O . ASP A 1 87 ? -9.264 0.856 -13.038 1.00 89.25 87 ASP A O 1
ATOM 702 N N . ALA A 1 88 ? -9.877 2.203 -14.725 1.00 90.56 88 ALA A N 1
ATOM 703 C CA . ALA A 1 88 ? -9.154 1.464 -15.763 1.00 90.56 88 ALA A CA 1
ATOM 704 C C . ALA A 1 88 ? -7.629 1.421 -15.533 1.00 90.56 88 ALA A C 1
ATOM 706 O O . ALA A 1 88 ? -6.974 0.402 -15.774 1.00 90.56 88 ALA A O 1
ATOM 707 N N . VAL A 1 89 ? -7.027 2.523 -15.072 1.00 88.75 89 VAL A N 1
ATOM 708 C CA . VAL A 1 89 ? -5.584 2.591 -14.780 1.00 88.75 89 VAL A CA 1
ATOM 709 C C . VAL A 1 89 ? -5.218 1.741 -13.560 1.00 88.75 89 VAL A C 1
ATOM 711 O O . VAL A 1 89 ? -4.163 1.093 -13.562 1.00 88.75 89 VAL A O 1
ATOM 714 N N . LEU A 1 90 ? -6.082 1.717 -12.540 1.00 84.56 90 LEU A N 1
ATOM 715 C CA . LEU A 1 90 ? -5.925 0.869 -11.358 1.00 84.56 90 LEU A CA 1
ATOM 716 C C . LEU A 1 90 ? -6.094 -0.615 -11.696 1.00 84.56 90 LEU A C 1
ATOM 718 O O . LEU A 1 90 ? -5.280 -1.426 -11.262 1.00 84.56 90 LEU A O 1
ATOM 722 N N . GLU A 1 91 ? -7.076 -0.972 -12.522 1.00 83.56 91 GLU A N 1
ATOM 723 C CA . GLU A 1 91 ? -7.262 -2.344 -12.999 1.00 83.56 91 GLU A CA 1
ATOM 724 C C . GLU A 1 91 ? -6.028 -2.836 -13.774 1.00 83.56 91 GLU A C 1
ATOM 726 O O . GLU A 1 91 ? -5.479 -3.901 -13.481 1.00 83.56 91 GLU A O 1
ATOM 731 N N . HIS A 1 92 ? -5.497 -2.012 -14.685 1.00 81.75 92 HIS A N 1
ATOM 732 C CA . HIS A 1 92 ? -4.245 -2.312 -15.384 1.00 81.75 92 HIS A CA 1
ATOM 733 C C . HIS A 1 92 ? -3.066 -2.514 -14.414 1.00 81.75 92 HIS A C 1
ATOM 735 O O . HIS A 1 92 ? -2.119 -3.245 -14.716 1.00 81.75 92 HIS A O 1
ATOM 741 N N . ALA A 1 93 ? -3.079 -1.873 -13.240 1.00 75.81 93 ALA A N 1
ATOM 742 C CA . ALA A 1 93 ? -2.017 -2.055 -12.263 1.00 75.81 93 ALA A CA 1
ATOM 743 C C . ALA A 1 93 ? -1.964 -3.475 -11.694 1.00 75.81 93 ALA A C 1
ATOM 745 O O . ALA A 1 93 ? -0.859 -4.002 -11.552 1.00 75.81 93 ALA A O 1
ATOM 746 N N . CYS A 1 94 ? -3.122 -4.097 -11.469 1.00 66.00 94 CYS A N 1
ATOM 747 C CA . CYS A 1 94 ? -3.239 -5.468 -10.978 1.00 66.00 94 CYS A CA 1
ATOM 748 C C . CYS A 1 94 ? -2.741 -6.509 -11.994 1.00 66.00 94 CYS A C 1
ATOM 750 O O . CYS A 1 94 ? -2.168 -7.519 -11.600 1.00 66.00 94 CYS A O 1
ATOM 752 N N . PHE A 1 95 ? -2.912 -6.270 -13.299 1.00 63.72 95 PHE A N 1
ATOM 753 C CA . PHE A 1 95 ? -2.520 -7.241 -14.329 1.00 63.72 95 PHE A CA 1
ATOM 754 C C . PHE A 1 95 ? -0.998 -7.383 -14.491 1.00 63.72 95 PHE A C 1
ATOM 756 O O . PHE A 1 95 ? -0.495 -8.497 -14.638 1.00 63.72 95 PHE A O 1
ATOM 763 N N . VAL A 1 96 ? -0.238 -6.285 -14.415 1.00 59.88 96 VAL A N 1
ATOM 764 C CA . VAL A 1 96 ? 1.218 -6.306 -14.670 1.00 59.88 96 VAL A CA 1
ATOM 765 C C . VAL A 1 96 ? 1.999 -7.059 -13.582 1.00 59.88 96 VAL A C 1
ATOM 767 O O . VAL A 1 96 ? 2.974 -7.735 -13.900 1.00 59.88 96 VAL A O 1
ATOM 770 N N . GLY A 1 97 ? 1.563 -7.022 -12.318 1.00 53.19 97 GLY A N 1
ATOM 771 C CA . GLY A 1 97 ? 2.260 -7.706 -11.217 1.00 53.19 97 GLY A CA 1
ATOM 772 C C . GLY A 1 97 ? 2.017 -9.219 -11.121 1.00 53.19 97 GLY A C 1
ATOM 773 O O . GLY A 1 97 ? 2.590 -9.867 -10.252 1.00 53.19 97 GLY A O 1
ATOM 774 N N . THR A 1 98 ? 1.206 -9.800 -12.016 1.00 45.97 98 THR A N 1
ATOM 775 C CA . THR A 1 98 ? 0.902 -11.249 -12.045 1.00 45.97 98 THR A CA 1
ATOM 776 C C . THR A 1 98 ? 1.668 -12.038 -13.103 1.00 45.97 98 THR A C 1
ATOM 778 O O . THR A 1 98 ? 1.509 -13.255 -13.178 1.00 45.97 98 THR A O 1
ATOM 781 N N . SER A 1 99 ? 2.510 -11.390 -13.917 1.00 38.84 99 SER A N 1
ATOM 782 C CA . SER A 1 99 ? 3.330 -12.120 -14.888 1.00 38.84 99 SER A CA 1
ATOM 783 C C . SER A 1 99 ? 4.414 -12.906 -14.144 1.00 38.84 99 SER A C 1
ATOM 785 O O . SER A 1 99 ? 5.275 -12.284 -13.517 1.00 38.84 99 SER A O 1
ATOM 787 N N . PRO A 1 100 ? 4.422 -14.251 -14.203 1.00 40.25 100 PRO A N 1
ATOM 788 C CA . PRO A 1 100 ? 5.564 -15.012 -13.729 1.00 40.25 100 PRO A CA 1
ATOM 789 C C . PRO A 1 100 ? 6.771 -14.565 -14.554 1.00 40.25 100 PRO A C 1
ATOM 791 O O . PRO A 1 100 ? 6.675 -14.468 -15.781 1.00 40.25 100 PRO A O 1
ATOM 794 N N . GLN A 1 101 ? 7.917 -14.318 -13.913 1.00 41.25 101 GLN A N 1
ATOM 795 C CA . GLN A 1 101 ? 9.177 -14.446 -14.640 1.00 41.25 101 GLN A CA 1
ATOM 796 C C . GLN A 1 101 ? 9.171 -15.849 -15.244 1.00 41.25 101 GLN A C 1
ATOM 798 O O . GLN A 1 101 ? 9.119 -16.839 -14.514 1.00 41.25 101 GLN A O 1
ATOM 803 N N . GLY A 1 102 ? 9.111 -15.916 -16.575 1.00 36.94 102 GLY A N 1
ATOM 804 C CA . GLY A 1 102 ? 9.201 -17.167 -17.305 1.00 36.94 102 GLY A CA 1
ATOM 805 C C . GLY A 1 102 ? 10.425 -17.930 -16.818 1.00 36.94 102 GLY A C 1
ATOM 806 O O . GLY A 1 102 ? 11.513 -17.359 -16.719 1.00 36.94 102 GLY A O 1
ATOM 807 N N . GLY A 1 103 ? 10.215 -19.196 -16.460 1.00 43.03 103 GLY A N 1
ATOM 808 C CA . GLY A 1 103 ? 11.306 -20.115 -16.193 1.00 43.03 103 GLY A CA 1
ATOM 809 C C . GLY A 1 103 ? 12.231 -20.137 -17.402 1.00 43.03 103 GLY A C 1
ATOM 810 O O . GLY A 1 103 ? 11.778 -20.358 -18.523 1.00 43.03 103 GLY A O 1
ATOM 811 N N . ASN A 1 104 ? 13.509 -19.869 -17.163 1.00 36.62 104 ASN A N 1
ATOM 812 C CA . ASN A 1 104 ? 14.546 -20.295 -18.080 1.00 36.62 104 ASN A CA 1
ATOM 813 C C . ASN A 1 104 ? 14.982 -21.687 -17.629 1.00 36.62 104 ASN A C 1
ATOM 815 O O . ASN A 1 104 ? 15.514 -21.838 -16.525 1.00 36.62 104 ASN A O 1
ATOM 819 N N . ASP A 1 105 ? 14.685 -22.662 -18.487 1.00 39.56 105 ASP A N 1
ATOM 820 C CA . ASP A 1 105 ? 15.442 -23.908 -18.615 1.00 39.56 105 ASP A CA 1
ATOM 821 C C . ASP A 1 105 ? 16.931 -23.624 -18.898 1.00 39.56 105 ASP A C 1
ATOM 823 O O . ASP A 1 105 ? 17.235 -22.601 -19.565 1.00 39.56 105 ASP A O 1
#

pLDDT: mean 83.94, std 16.71, range [36.62, 97.31]

Nearest PDB structures (foldseek):
  8j56-assembly1_D  TM=8.741E-01  e=1.839E-01  Cupriavidus necator
  8j56-assembly1_E  TM=6.659E-01  e=8.179E-02  Cupriavidus necator
  8j56-assembly1_B  TM=6.507E-01  e=9.112E-02  Cupriavidus necator
  2avu-assembly1_C  TM=8.558E-01  e=3.333E-01  Escherichia coli
  1g8e-assembly1_A  TM=7.389E-01  e=3.333E-01  Escherichia coli

Radius of gyration: 16.02 Å; Cα contacts (8 Å, |Δi|>4): 87; chains: 1; bounding box: 36×43×36 Å